Protein AF-B5W1W4-F1 (afdb_monomer_lite)

InterPro domains:
  IPR027417 P-loop containing nucleoside triphosphate hydrolase [G3DSA:3.40.50.300] (3-120)

Secondary structure (DSSP, 8-state):
----PPPPPHHHHHHHHHHHHGGGGT-PPP---S-HHHHHHHTTT-GGGGGG-SEEEE-S--HHHHHHHHSSSGGGGPPTT-EEEEETTSSS-PEEEPPPPPPPHHHHHHHHHHHHHH--

pLDDT: mean 91.38, std 9.74, range [36.0, 97.25]

Sequence (120 aa):
MGRRSEEPSEDAERLLKLISQGSELGIHTIFWLEDMKTFLKLTGDNRSWLTHFDLRVALNMPGDDSRLLLGEVHAEKLPRLRAYFRDDSATAGLEKFKPYAVPTKEEIGEYCHNFEQRLT

Structure (mmCIF, N/CA/C/O backbone):
data_AF-B5W1W4-F1
#
_entry.id   AF-B5W1W4-F1
#
loop_
_atom_site.group_PDB
_atom_site.id
_atom_site.type_symbol
_atom_site.label_atom_id
_atom_site.label_alt_id
_atom_site.label_comp_id
_atom_site.label_asym_id
_atom_site.label_entity_id
_atom_site.label_seq_id
_atom_site.pdbx_PDB_ins_code
_atom_site.Cartn_x
_atom_site.Cartn_y
_atom_site.Cartn_z
_atom_site.occupancy
_atom_site.B_iso_or_equiv
_atom_site.auth_seq_id
_atom_site.auth_comp_id
_atom_site.auth_asym_id
_atom_site.auth_atom_id
_atom_site.pdbx_PDB_model_num
ATOM 1 N N . MET A 1 1 ? 25.487 7.139 -17.709 1.00 36.00 1 MET A N 1
ATOM 2 C CA . MET A 1 1 ? 25.742 7.719 -16.374 1.00 36.00 1 MET A CA 1
ATOM 3 C C . MET A 1 1 ? 24.637 7.246 -15.449 1.00 36.00 1 MET A C 1
ATOM 5 O O . MET A 1 1 ? 23.484 7.533 -15.739 1.00 36.00 1 MET A O 1
ATOM 9 N N . GLY A 1 2 ? 24.957 6.453 -14.424 1.00 48.88 2 GLY A N 1
ATOM 10 C CA . GLY A 1 2 ? 23.964 6.043 -13.429 1.00 48.88 2 GLY A CA 1
ATOM 11 C C . GLY A 1 2 ? 23.533 7.262 -12.620 1.00 48.88 2 GLY A C 1
ATOM 12 O O . GLY A 1 2 ? 24.394 7.995 -12.135 1.00 48.88 2 GLY A O 1
ATOM 13 N N . ARG A 1 3 ? 22.223 7.514 -12.525 1.00 57.28 3 ARG A N 1
ATOM 14 C CA . ARG A 1 3 ? 21.687 8.469 -11.551 1.00 57.28 3 ARG A CA 1
ATOM 15 C C . ARG A 1 3 ? 22.189 8.027 -10.179 1.00 57.28 3 ARG A C 1
ATOM 17 O O . ARG A 1 3 ? 22.001 6.874 -9.804 1.00 57.28 3 ARG A O 1
ATOM 24 N N . ARG A 1 4 ? 22.887 8.919 -9.480 1.00 55.06 4 ARG A N 1
ATOM 25 C CA . ARG A 1 4 ? 23.237 8.725 -8.076 1.00 55.06 4 ARG A CA 1
ATOM 26 C C . ARG A 1 4 ? 21.906 8.664 -7.330 1.00 55.06 4 ARG A C 1
ATOM 28 O O . ARG A 1 4 ? 21.173 9.646 -7.387 1.00 55.06 4 ARG A O 1
ATOM 35 N N . SER A 1 5 ? 21.571 7.512 -6.753 1.00 63.31 5 SER A N 1
ATOM 36 C CA . SER A 1 5 ? 20.422 7.392 -5.854 1.00 63.31 5 SER A CA 1
ATOM 37 C C . SER A 1 5 ? 20.544 8.485 -4.798 1.00 63.31 5 SER A C 1
ATOM 39 O O . SER A 1 5 ? 21.600 8.612 -4.174 1.00 63.31 5 SER A O 1
ATOM 41 N N . GLU A 1 6 ? 19.524 9.334 -4.689 1.00 73.75 6 GLU A N 1
ATOM 42 C CA . GLU A 1 6 ? 19.459 10.332 -3.624 1.00 73.75 6 GLU A CA 1
ATOM 43 C C . GLU A 1 6 ? 19.328 9.587 -2.293 1.00 73.75 6 GLU A C 1
ATOM 45 O O . GLU A 1 6 ? 18.585 8.612 -2.197 1.00 73.75 6 GLU A O 1
ATOM 50 N N . GLU A 1 7 ? 20.092 9.993 -1.280 1.00 82.69 7 GLU A N 1
ATOM 51 C CA . GLU A 1 7 ? 19.963 9.399 0.050 1.00 82.69 7 GLU A CA 1
ATOM 52 C C . GLU A 1 7 ? 18.575 9.746 0.622 1.00 82.69 7 GLU A C 1
ATOM 54 O O . GLU A 1 7 ? 18.141 10.898 0.488 1.00 82.69 7 GLU A O 1
ATOM 59 N N . PRO A 1 8 ? 17.851 8.780 1.226 1.00 84.69 8 PRO A N 1
ATOM 60 C CA . PRO A 1 8 ? 16.588 9.063 1.897 1.00 84.69 8 PRO A CA 1
ATOM 61 C C . PRO A 1 8 ? 16.772 10.144 2.969 1.00 84.69 8 PRO A C 1
ATOM 63 O O . PRO A 1 8 ? 17.814 10.225 3.615 1.00 84.69 8 PRO A O 1
ATOM 66 N N . SER A 1 9 ? 15.755 10.980 3.182 1.00 90.69 9 SER A N 1
ATOM 67 C CA . SER A 1 9 ? 15.790 11.943 4.287 1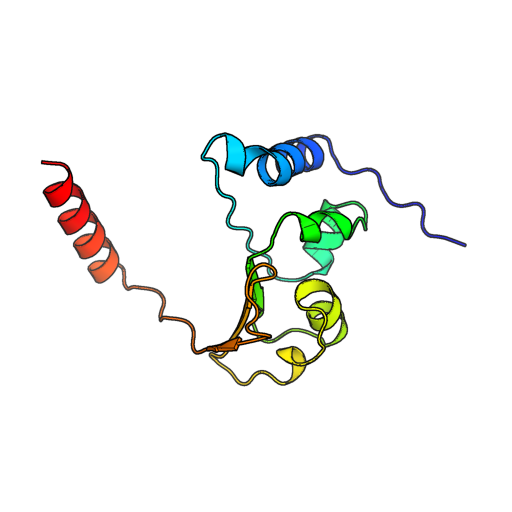.00 90.69 9 SER A CA 1
ATOM 68 C C . SER A 1 9 ? 15.755 11.232 5.645 1.00 90.69 9 SER A C 1
ATOM 70 O O . SER A 1 9 ? 15.282 10.102 5.751 1.00 90.69 9 SER A O 1
ATOM 72 N N . GLU A 1 10 ? 16.159 11.925 6.712 1.00 93.62 10 GLU A N 1
ATOM 73 C CA . GLU A 1 10 ? 16.063 11.396 8.082 1.00 93.62 10 GLU A CA 1
ATOM 74 C C . GLU A 1 10 ? 14.628 10.945 8.432 1.00 93.62 10 GLU A C 1
ATOM 76 O O . GLU A 1 10 ? 14.418 9.896 9.041 1.00 93.62 10 GLU A O 1
ATOM 81 N N . ASP A 1 11 ? 13.614 11.699 7.997 1.00 94.19 11 ASP A N 1
ATOM 82 C CA . ASP A 1 11 ? 12.209 11.325 8.187 1.00 94.19 11 ASP A CA 1
ATOM 83 C C . ASP A 1 11 ? 11.830 10.064 7.398 1.00 94.19 11 ASP A C 1
ATOM 85 O O . ASP A 1 11 ? 11.074 9.226 7.898 1.00 94.19 11 ASP A O 1
ATOM 89 N N . ALA A 1 12 ? 12.374 9.894 6.189 1.00 93.44 12 ALA A N 1
ATOM 90 C CA . ALA A 1 12 ? 12.180 8.683 5.404 1.00 93.44 12 ALA A CA 1
ATOM 91 C C . ALA A 1 12 ? 12.821 7.475 6.110 1.00 93.44 12 ALA A C 1
ATOM 93 O O . ALA A 1 12 ? 12.185 6.432 6.231 1.00 93.44 12 ALA A O 1
ATOM 94 N N . GLU A 1 13 ? 14.028 7.610 6.661 1.00 93.56 13 GLU A N 1
ATOM 95 C CA . GLU A 1 13 ? 14.677 6.541 7.434 1.00 93.56 13 GLU A CA 1
ATOM 96 C C . GLU A 1 13 ? 13.870 6.144 8.679 1.00 93.56 13 GLU A C 1
ATOM 98 O O . GLU A 1 13 ? 13.694 4.957 8.970 1.00 93.56 13 GLU A O 1
ATOM 103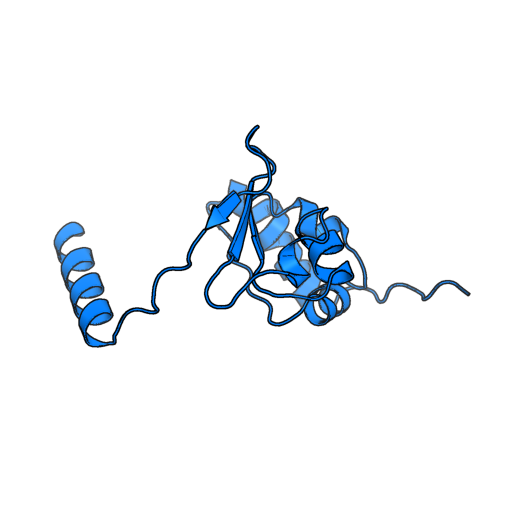 N N . ARG A 1 14 ? 13.317 7.127 9.400 1.00 94.81 14 ARG A N 1
ATOM 104 C CA . ARG A 1 14 ? 12.424 6.871 10.542 1.00 94.81 14 ARG A CA 1
ATOM 105 C C . ARG A 1 14 ? 11.158 6.134 10.110 1.00 94.81 14 ARG A C 1
ATOM 107 O O . ARG A 1 14 ? 10.738 5.201 10.794 1.00 94.81 14 ARG A O 1
ATOM 114 N N . LEU A 1 15 ? 10.579 6.506 8.968 1.00 94.81 15 LEU A N 1
ATOM 115 C CA . LEU A 1 15 ? 9.435 5.804 8.391 1.00 94.81 15 LEU A CA 1
ATOM 116 C C . LEU A 1 15 ? 9.796 4.366 7.988 1.00 94.81 15 LEU A C 1
ATOM 118 O O . LEU A 1 15 ? 9.042 3.446 8.302 1.00 94.81 15 LEU A O 1
ATOM 122 N N . LEU A 1 16 ? 10.960 4.140 7.369 1.00 94.81 16 LEU A N 1
ATOM 123 C CA . LEU A 1 16 ? 11.443 2.794 7.043 1.00 94.81 16 LEU A CA 1
ATOM 124 C C . LEU A 1 16 ? 11.575 1.929 8.292 1.00 94.81 16 LEU A C 1
ATOM 126 O O . LEU A 1 16 ? 11.235 0.748 8.259 1.00 94.81 16 LEU A O 1
ATOM 130 N N . LYS A 1 17 ? 12.039 2.495 9.406 1.00 95.38 17 LYS A N 1
ATOM 131 C CA . LYS A 1 17 ? 12.117 1.761 10.670 1.00 95.38 17 LYS A CA 1
ATOM 132 C C . LYS A 1 17 ? 10.736 1.289 11.135 1.00 95.38 17 LYS A C 1
ATOM 134 O O . LYS A 1 17 ? 10.596 0.132 11.519 1.00 95.38 17 LYS A O 1
ATOM 139 N N . LEU A 1 18 ? 9.714 2.144 11.048 1.00 95.69 18 LEU A N 1
ATOM 140 C CA . LEU A 1 18 ? 8.332 1.762 11.367 1.00 95.69 18 LEU A CA 1
ATOM 141 C C . LEU A 1 18 ? 7.808 0.677 10.420 1.00 95.69 18 LEU A C 1
ATOM 143 O O . LEU A 1 18 ? 7.179 -0.273 10.869 1.00 95.69 18 LEU A O 1
ATOM 147 N N . ILE A 1 19 ? 8.100 0.787 9.125 1.00 95.50 19 ILE A N 1
ATOM 148 C CA . ILE A 1 19 ? 7.674 -0.188 8.115 1.00 95.50 19 ILE A CA 1
ATOM 149 C C . ILE A 1 19 ? 8.350 -1.552 8.329 1.00 95.50 19 ILE A C 1
ATOM 151 O O . ILE A 1 19 ? 7.689 -2.582 8.270 1.00 95.50 19 ILE A O 1
ATOM 155 N N . SER A 1 20 ? 9.660 -1.562 8.580 1.00 95.00 20 SER A N 1
ATOM 156 C CA . SER A 1 20 ? 10.470 -2.787 8.627 1.00 95.00 20 SER A CA 1
ATOM 157 C C . SER A 1 20 ? 10.445 -3.505 9.977 1.00 95.00 20 SER A C 1
ATOM 159 O O . SER A 1 20 ? 10.565 -4.724 10.000 1.00 95.00 20 SER A O 1
ATOM 161 N N . GLN A 1 21 ? 10.305 -2.773 11.089 1.00 96.31 21 GLN A N 1
ATOM 162 C CA . GLN A 1 21 ? 10.372 -3.322 12.454 1.00 96.31 21 GLN A CA 1
ATOM 163 C C . GLN A 1 21 ? 9.060 -3.160 13.230 1.00 96.31 21 GLN A C 1
ATOM 165 O O . GLN A 1 21 ? 8.904 -3.726 14.309 1.00 96.31 21 GLN A O 1
ATOM 170 N N . GLY A 1 22 ? 8.111 -2.367 12.723 1.00 95.12 22 GLY A N 1
ATOM 171 C CA . GLY A 1 22 ? 6.895 -2.031 13.459 1.00 95.12 22 GLY A CA 1
ATOM 172 C C . GLY A 1 22 ? 6.023 -3.240 13.774 1.00 95.12 22 GLY A C 1
ATOM 173 O O . GLY A 1 22 ? 5.464 -3.307 14.867 1.00 95.12 22 GLY A O 1
ATOM 174 N N . SER A 1 23 ? 5.943 -4.218 12.867 1.00 94.00 23 SER A N 1
ATOM 175 C CA . SER A 1 23 ? 5.084 -5.397 13.030 1.00 94.00 23 SER A CA 1
ATOM 176 C C . SER A 1 23 ? 5.443 -6.223 14.268 1.00 94.00 23 SER A C 1
ATOM 178 O O . SER A 1 23 ? 4.543 -6.670 14.976 1.00 94.00 23 SER A O 1
ATOM 180 N N . GLU A 1 24 ? 6.734 -6.347 14.592 1.00 94.25 24 GLU A N 1
ATOM 181 C CA . GLU A 1 24 ? 7.228 -7.025 15.802 1.00 94.25 24 GLU A CA 1
ATOM 182 C C . GLU A 1 24 ? 6.789 -6.319 17.096 1.00 94.25 24 GLU A C 1
ATOM 184 O O . GLU A 1 24 ? 6.747 -6.927 18.164 1.00 94.25 24 GLU A O 1
ATOM 189 N N . LEU A 1 25 ? 6.430 -5.038 16.996 1.00 96.62 25 LEU A N 1
ATOM 190 C CA . LEU A 1 25 ? 5.982 -4.187 18.097 1.00 96.62 25 LEU A CA 1
ATOM 191 C C . LEU A 1 25 ? 4.465 -3.925 18.069 1.00 96.62 25 LEU A C 1
ATOM 193 O O . LEU A 1 25 ? 3.977 -3.091 18.830 1.00 96.62 25 LEU A O 1
ATOM 197 N N . GLY A 1 26 ? 3.713 -4.597 17.189 1.00 96.12 26 GLY A N 1
ATOM 198 C CA . GLY A 1 26 ? 2.272 -4.374 17.007 1.00 96.12 26 GLY A CA 1
ATOM 199 C C . GLY A 1 26 ? 1.916 -3.083 16.257 1.00 96.12 26 GLY A C 1
ATOM 200 O O . GLY A 1 26 ? 0.764 -2.650 16.277 1.00 96.12 26 GLY A O 1
ATOM 201 N N . ILE A 1 27 ? 2.888 -2.451 15.594 1.00 96.31 27 ILE A N 1
ATOM 202 C CA . ILE A 1 27 ? 2.695 -1.270 14.748 1.00 96.31 27 ILE A CA 1
ATOM 203 C C . ILE A 1 27 ? 2.543 -1.736 13.298 1.00 96.31 27 ILE A C 1
ATOM 205 O O . ILE A 1 27 ? 3.505 -2.145 12.652 1.00 96.31 27 ILE A O 1
ATOM 209 N N . HIS A 1 28 ? 1.328 -1.644 12.762 1.00 95.06 28 HIS A N 1
ATOM 210 C CA . HIS A 1 28 ? 1.031 -2.017 11.379 1.00 95.06 28 HIS A CA 1
ATOM 211 C C . HIS A 1 28 ? 0.877 -0.770 10.509 1.00 95.06 28 HIS A C 1
ATOM 213 O O . HIS A 1 28 ? 0.141 0.153 10.859 1.00 95.06 28 HIS A O 1
ATOM 219 N N . THR A 1 29 ? 1.556 -0.745 9.363 1.00 95.19 29 THR A N 1
ATOM 220 C CA . THR A 1 29 ? 1.546 0.412 8.461 1.00 95.19 29 THR A CA 1
ATOM 221 C C . THR A 1 29 ? 0.614 0.166 7.282 1.00 95.19 29 THR A C 1
ATOM 223 O O . THR A 1 29 ? 0.834 -0.749 6.492 1.00 95.19 29 THR A O 1
ATOM 226 N N . ILE A 1 30 ? -0.392 1.027 7.124 1.00 95.62 30 ILE A N 1
ATOM 227 C CA . ILE A 1 30 ? -1.148 1.151 5.875 1.00 95.62 30 ILE A CA 1
ATOM 228 C C . ILE A 1 30 ? -0.546 2.319 5.106 1.00 95.62 30 ILE A C 1
ATOM 230 O O . ILE A 1 30 ? -0.593 3.458 5.572 1.00 95.62 30 ILE A O 1
ATOM 234 N N . PHE A 1 31 ? 0.028 2.035 3.939 1.00 94.62 31 PHE A N 1
ATOM 235 C CA . PHE A 1 31 ? 0.701 3.043 3.132 1.00 94.62 31 PHE A CA 1
ATOM 236 C C . PHE A 1 31 ? -0.078 3.318 1.846 1.00 94.62 31 PHE A C 1
ATOM 238 O O . PHE A 1 31 ? -0.204 2.449 0.986 1.00 94.62 31 PHE A O 1
ATOM 245 N N . TRP A 1 32 ? -0.635 4.527 1.744 1.00 94.00 32 TRP A N 1
ATOM 246 C CA . TRP A 1 32 ? -1.429 4.976 0.601 1.00 94.00 32 TRP A CA 1
ATOM 247 C C . TRP A 1 32 ? -0.662 6.018 -0.204 1.00 94.00 32 TRP A C 1
ATOM 249 O O . TRP A 1 32 ? -0.125 6.974 0.355 1.00 94.00 32 TRP A O 1
ATOM 259 N N . LEU A 1 33 ? -0.639 5.844 -1.521 1.00 92.12 33 LEU A N 1
ATOM 260 C CA . LEU A 1 33 ? 0.084 6.697 -2.453 1.00 92.12 33 LEU A CA 1
ATOM 261 C C . LEU A 1 33 ? -0.775 6.937 -3.692 1.00 92.12 33 LEU A C 1
ATOM 263 O O . LEU A 1 33 ? -1.426 6.017 -4.181 1.00 92.12 33 LEU A O 1
ATOM 267 N N . GLU A 1 34 ? -0.726 8.157 -4.220 1.00 91.31 34 GLU A N 1
ATOM 268 C CA . GLU A 1 34 ? -1.404 8.504 -5.475 1.00 91.31 34 GLU A CA 1
ATOM 269 C C . GLU A 1 34 ? -0.671 7.930 -6.699 1.00 91.31 34 GLU A C 1
ATOM 271 O O . GLU A 1 34 ? -1.299 7.539 -7.680 1.00 91.31 34 GLU A O 1
ATOM 276 N N . ASP A 1 35 ? 0.663 7.850 -6.642 1.00 92.38 35 ASP A N 1
ATOM 277 C CA . ASP A 1 35 ? 1.492 7.271 -7.698 1.00 92.38 35 ASP A CA 1
ATOM 278 C C . ASP A 1 35 ? 2.801 6.658 -7.164 1.00 92.38 35 ASP A C 1
ATOM 280 O O . ASP A 1 35 ? 3.269 6.956 -6.060 1.00 92.38 35 ASP A O 1
ATOM 284 N N . MET A 1 36 ? 3.431 5.805 -7.980 1.00 95.00 36 MET A N 1
ATOM 285 C CA . MET A 1 36 ? 4.708 5.169 -7.631 1.00 95.00 36 MET A CA 1
ATOM 286 C C . MET A 1 36 ? 5.913 6.108 -7.758 1.00 95.00 36 MET A C 1
ATOM 288 O O . MET A 1 36 ? 6.990 5.794 -7.253 1.00 95.00 36 MET A O 1
ATOM 292 N N . LYS A 1 37 ? 5.769 7.280 -8.387 1.00 93.94 37 LYS A N 1
ATOM 293 C CA . LYS A 1 37 ? 6.862 8.264 -8.458 1.00 93.94 37 LYS A CA 1
ATOM 294 C C . LYS A 1 37 ? 7.106 8.889 -7.092 1.00 93.94 37 LYS A C 1
ATOM 296 O O . LYS A 1 37 ? 8.255 9.091 -6.708 1.00 93.94 37 LYS A O 1
ATOM 301 N N . THR A 1 38 ? 6.034 9.146 -6.350 1.00 93.06 38 THR A N 1
ATOM 302 C CA . THR A 1 38 ? 6.073 9.625 -4.968 1.00 93.06 38 THR A CA 1
ATOM 303 C C . THR A 1 38 ? 6.787 8.619 -4.076 1.00 93.06 38 THR A C 1
ATOM 305 O O . THR A 1 38 ? 7.663 9.010 -3.307 1.00 93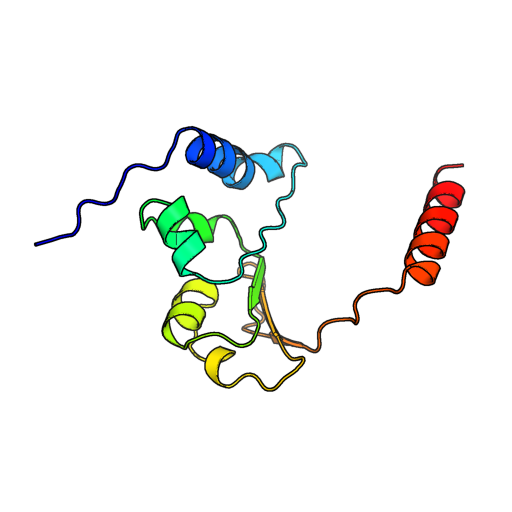.06 38 THR A O 1
ATOM 308 N N . PHE A 1 39 ? 6.493 7.325 -4.248 1.00 93.50 39 PHE A N 1
ATOM 309 C CA . PHE A 1 39 ? 7.218 6.252 -3.571 1.00 93.50 39 PHE A CA 1
ATOM 310 C C . PHE A 1 39 ? 8.716 6.298 -3.870 1.00 93.50 39 PHE A C 1
ATOM 312 O O . PHE A 1 39 ? 9.517 6.415 -2.954 1.00 93.50 39 PHE A O 1
ATOM 319 N N . LEU A 1 40 ? 9.102 6.258 -5.149 1.00 93.25 40 LEU A N 1
ATOM 320 C CA . LEU A 1 40 ? 10.514 6.221 -5.535 1.00 93.25 40 LEU A CA 1
ATOM 321 C C . LEU A 1 40 ? 11.276 7.459 -5.055 1.00 93.25 40 LEU A C 1
ATOM 323 O O . LEU A 1 40 ? 12.404 7.339 -4.593 1.00 93.25 40 LEU A O 1
ATOM 327 N N . LYS A 1 41 ? 10.656 8.642 -5.099 1.00 91.69 41 LYS A N 1
ATOM 328 C CA . LYS A 1 41 ? 11.265 9.863 -4.564 1.00 91.69 41 LYS A CA 1
ATOM 329 C C . LYS A 1 41 ? 11.485 9.772 -3.053 1.00 91.69 41 LYS A C 1
ATOM 331 O O . LYS A 1 41 ? 12.546 10.155 -2.575 1.00 91.69 41 LYS A O 1
ATOM 336 N N . LEU A 1 42 ? 10.498 9.271 -2.310 1.00 91.31 42 LEU A N 1
ATOM 337 C CA . LEU A 1 42 ? 10.602 9.083 -0.863 1.00 91.31 42 LEU A CA 1
ATOM 338 C C . LEU A 1 42 ? 11.718 8.096 -0.496 1.00 91.31 42 LEU A C 1
ATOM 340 O O . LEU A 1 42 ? 12.407 8.298 0.499 1.00 91.31 42 LEU A O 1
ATOM 344 N N . THR A 1 43 ? 11.902 7.046 -1.298 1.00 91.12 43 THR A N 1
ATOM 345 C CA . THR A 1 43 ? 12.867 5.977 -1.014 1.00 91.12 43 THR A CA 1
ATOM 346 C C . THR A 1 43 ? 14.226 6.160 -1.689 1.00 91.12 43 THR A C 1
ATOM 348 O O . THR A 1 43 ? 15.055 5.253 -1.620 1.00 91.12 43 THR A O 1
ATOM 351 N N . GLY A 1 44 ? 14.488 7.290 -2.355 1.00 90.81 44 GLY A N 1
ATOM 352 C CA . GLY A 1 44 ? 15.763 7.506 -3.051 1.00 90.81 44 GLY A CA 1
ATOM 353 C C . GLY A 1 44 ? 15.991 6.526 -4.210 1.00 90.81 44 GLY A C 1
ATOM 354 O O . GLY A 1 44 ? 17.089 6.005 -4.401 1.00 90.81 44 GLY A O 1
ATOM 355 N N . ASP A 1 45 ? 14.923 6.198 -4.940 1.00 91.31 45 ASP A N 1
ATOM 356 C CA . ASP A 1 45 ? 14.832 5.129 -5.941 1.00 91.31 45 ASP A CA 1
ATOM 357 C C . ASP A 1 45 ? 15.054 3.705 -5.386 1.00 91.31 45 ASP A C 1
ATOM 359 O O . ASP A 1 45 ? 15.115 2.735 -6.153 1.00 91.31 45 ASP A O 1
ATOM 363 N N . ASN A 1 46 ? 15.125 3.530 -4.060 1.00 92.19 46 ASN A N 1
ATOM 364 C CA . ASN A 1 46 ? 15.268 2.212 -3.459 1.00 92.19 46 ASN A CA 1
ATOM 365 C C . ASN A 1 46 ? 13.932 1.454 -3.447 1.00 92.19 46 ASN A C 1
ATOM 367 O O . ASN A 1 46 ? 13.060 1.645 -2.597 1.00 92.19 46 ASN A O 1
ATOM 371 N N . ARG A 1 47 ? 13.791 0.531 -4.396 1.00 92.81 47 ARG A N 1
ATOM 372 C CA . ARG A 1 47 ? 12.609 -0.330 -4.541 1.00 92.81 47 ARG A CA 1
ATOM 373 C C . ARG A 1 47 ? 12.519 -1.426 -3.483 1.00 92.81 47 ARG A C 1
ATOM 375 O O . ARG A 1 47 ? 11.443 -1.994 -3.320 1.00 92.81 47 ARG A O 1
ATOM 382 N N . SER A 1 48 ? 13.608 -1.722 -2.763 1.00 93.06 48 SER A N 1
ATOM 383 C CA . SER A 1 48 ? 13.619 -2.785 -1.749 1.00 93.06 48 SER A CA 1
ATOM 384 C C . SER A 1 48 ? 12.650 -2.504 -0.607 1.00 93.06 48 SER A C 1
ATOM 386 O O . SER A 1 48 ? 12.228 -3.424 0.067 1.00 93.06 48 SER A O 1
ATOM 388 N N . TRP A 1 49 ? 12.231 -1.255 -0.408 1.00 94.31 49 TRP A N 1
ATOM 389 C CA . TRP A 1 49 ? 11.240 -0.915 0.610 1.00 94.31 49 TRP A CA 1
ATOM 390 C C . TRP A 1 49 ? 9.900 -1.631 0.398 1.00 94.31 49 TRP A C 1
ATOM 392 O O . TRP A 1 49 ? 9.207 -1.922 1.368 1.00 94.31 49 TRP A O 1
ATOM 402 N N . LEU A 1 50 ? 9.553 -1.977 -0.850 1.00 93.88 50 LEU A N 1
ATOM 403 C CA . LEU A 1 50 ? 8.341 -2.747 -1.149 1.00 93.88 50 LEU A CA 1
ATOM 404 C C . LEU A 1 50 ? 8.377 -4.161 -0.564 1.00 93.88 50 LEU A C 1
ATOM 406 O O . LEU A 1 50 ? 7.317 -4.736 -0.335 1.00 93.88 50 LEU A O 1
ATOM 410 N N . THR A 1 51 ? 9.559 -4.721 -0.283 1.00 93.44 51 THR A N 1
ATOM 411 C CA . THR A 1 51 ? 9.676 -6.072 0.287 1.00 93.44 51 THR A CA 1
ATOM 412 C C . THR A 1 51 ? 9.237 -6.140 1.745 1.00 93.44 51 THR A C 1
ATOM 414 O O . THR A 1 51 ? 9.124 -7.231 2.279 1.00 93.44 51 THR A O 1
ATOM 417 N N . HIS A 1 52 ? 9.011 -4.999 2.402 1.00 95.00 52 HIS A N 1
ATOM 418 C CA . HIS A 1 52 ? 8.409 -4.952 3.737 1.00 95.00 52 HIS A CA 1
ATOM 419 C C . HIS A 1 52 ? 6.873 -4.941 3.698 1.00 95.00 52 HIS A C 1
ATOM 421 O O . HIS A 1 52 ? 6.230 -4.962 4.744 1.00 95.00 52 HIS A O 1
ATOM 427 N N . PHE A 1 53 ? 6.279 -4.889 2.503 1.00 94.56 53 PHE A N 1
ATOM 428 C CA . PHE A 1 53 ? 4.837 -4.927 2.301 1.00 94.56 53 PHE A CA 1
ATOM 429 C C . PHE A 1 53 ? 4.462 -6.205 1.555 1.00 94.56 53 PHE A C 1
ATOM 431 O O . PHE A 1 53 ? 4.500 -6.235 0.323 1.00 94.56 53 PHE A O 1
ATOM 438 N N . ASP A 1 54 ? 4.076 -7.244 2.291 1.00 93.75 54 ASP A N 1
ATOM 439 C CA . ASP A 1 54 ? 3.587 -8.495 1.693 1.00 93.75 54 ASP A CA 1
ATOM 440 C C . ASP A 1 54 ? 2.200 -8.311 1.070 1.00 93.75 54 ASP A C 1
ATOM 442 O O . ASP A 1 54 ? 1.885 -8.884 0.028 1.00 93.75 54 ASP A O 1
ATOM 446 N N . LEU A 1 55 ? 1.385 -7.458 1.695 1.00 95.75 55 LEU A N 1
ATOM 447 C CA . LEU A 1 55 ? 0.044 -7.116 1.244 1.00 95.75 55 LEU A CA 1
ATOM 448 C C . LEU A 1 55 ? 0.089 -5.859 0.382 1.00 95.75 55 LEU A C 1
ATOM 450 O O . LEU A 1 55 ? 0.493 -4.788 0.842 1.00 95.75 55 LEU A O 1
ATOM 454 N N . ARG A 1 56 ? -0.358 -5.969 -0.870 1.00 95.88 56 ARG A N 1
ATOM 455 C CA . ARG A 1 56 ? -0.355 -4.853 -1.823 1.00 95.88 56 ARG A CA 1
ATOM 456 C C . ARG A 1 56 ? -1.675 -4.764 -2.561 1.00 95.88 56 ARG A C 1
ATOM 458 O O . ARG A 1 56 ? -2.225 -5.762 -3.019 1.00 95.88 56 ARG A O 1
ATOM 465 N N . VAL A 1 57 ? -2.165 -3.539 -2.708 1.00 96.44 57 VAL A N 1
ATOM 466 C CA . VAL A 1 57 ? -3.386 -3.230 -3.453 1.00 96.44 57 VAL A CA 1
ATOM 467 C C . VAL A 1 57 ? -3.044 -2.251 -4.565 1.00 96.44 57 VAL A C 1
ATOM 469 O O . VAL A 1 57 ? -2.398 -1.239 -4.316 1.00 96.44 57 VAL A O 1
ATOM 472 N N . ALA A 1 58 ? -3.509 -2.533 -5.780 1.00 96.06 58 ALA A N 1
ATOM 473 C CA . ALA A 1 58 ? -3.391 -1.621 -6.911 1.00 96.06 58 ALA A CA 1
ATOM 474 C C . ALA A 1 58 ? -4.763 -1.283 -7.489 1.00 96.06 58 ALA A C 1
ATOM 476 O O . ALA A 1 58 ? -5.571 -2.168 -7.792 1.00 96.06 58 ALA A O 1
ATOM 477 N N . LEU A 1 59 ? -4.997 0.010 -7.694 1.00 95.00 59 LEU A N 1
ATOM 478 C CA . LEU A 1 59 ? -6.062 0.513 -8.556 1.00 95.00 59 LEU A CA 1
ATOM 479 C C . LEU A 1 59 ? -5.560 0.587 -10.007 1.00 95.00 59 LEU A C 1
ATOM 481 O O . LEU A 1 59 ? -4.485 0.084 -10.329 1.00 95.00 59 LEU A O 1
ATOM 485 N N . ASN A 1 60 ? -6.344 1.185 -10.907 1.00 95.69 60 ASN A N 1
ATOM 486 C CA . ASN A 1 60 ? -5.873 1.439 -12.267 1.00 95.69 60 ASN A CA 1
ATOM 487 C C . ASN A 1 60 ? -4.624 2.339 -12.232 1.00 95.69 60 ASN A C 1
ATOM 489 O O . ASN A 1 60 ? -4.672 3.428 -11.665 1.00 95.69 60 ASN A O 1
ATOM 493 N N . MET A 1 61 ? -3.523 1.866 -12.815 1.00 95.81 61 MET A N 1
ATOM 494 C CA . MET A 1 61 ? -2.232 2.560 -12.824 1.00 95.81 61 MET A CA 1
ATOM 495 C C . MET A 1 61 ? -1.410 2.156 -14.058 1.00 95.81 61 MET 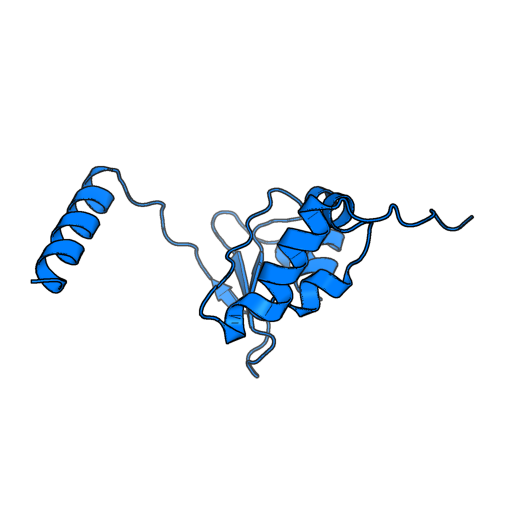A C 1
ATOM 497 O O . MET A 1 61 ? -1.683 1.099 -14.630 1.00 95.81 61 MET A O 1
ATOM 501 N N . PRO A 1 62 ? -0.397 2.940 -14.473 1.00 96.56 62 PRO A N 1
ATOM 502 C CA . PRO A 1 62 ? 0.459 2.598 -15.611 1.00 96.56 62 PRO A CA 1
ATOM 503 C C . PRO A 1 62 ? 1.097 1.205 -15.501 1.00 96.56 62 PRO A C 1
ATOM 505 O O . PRO A 1 62 ? 1.381 0.727 -14.403 1.00 96.56 62 PRO A O 1
ATOM 508 N N . GLY A 1 63 ? 1.372 0.563 -16.641 1.00 97.25 63 GLY A N 1
ATOM 509 C CA . GLY A 1 63 ? 1.919 -0.800 -16.677 1.00 97.25 63 GLY A CA 1
ATOM 510 C C . GLY A 1 63 ? 3.247 -0.961 -15.925 1.00 97.25 63 GLY A C 1
ATOM 511 O O . GLY A 1 63 ? 3.428 -1.951 -15.216 1.00 97.25 63 GLY A O 1
ATOM 512 N N . ASP A 1 64 ? 4.146 0.021 -16.017 1.00 96.25 64 ASP A N 1
ATOM 513 C CA . ASP A 1 64 ? 5.431 0.003 -15.302 1.00 96.25 64 ASP A CA 1
ATOM 514 C C . ASP A 1 64 ? 5.252 0.111 -13.783 1.00 96.25 64 ASP A C 1
ATOM 516 O O . ASP A 1 64 ? 5.888 -0.628 -13.028 1.00 96.25 64 ASP A O 1
ATOM 520 N N . ASP A 1 65 ? 4.335 0.968 -13.335 1.00 96.25 65 ASP A N 1
ATOM 521 C CA . ASP A 1 65 ? 4.010 1.130 -11.919 1.00 96.25 65 ASP A CA 1
ATOM 522 C C . ASP A 1 65 ? 3.329 -0.137 -11.375 1.00 96.25 65 ASP A C 1
ATOM 524 O O . ASP A 1 65 ? 3.662 -0.612 -10.288 1.00 96.25 65 ASP A O 1
ATOM 528 N N . SER A 1 66 ? 2.437 -0.742 -12.167 1.00 96.56 66 SER A N 1
ATOM 529 C CA . SER A 1 66 ? 1.812 -2.034 -11.871 1.00 96.56 66 SER A CA 1
ATOM 530 C C . SER A 1 66 ? 2.866 -3.126 -11.711 1.00 96.56 66 SER A C 1
ATOM 532 O O . SER A 1 66 ? 2.832 -3.880 -10.741 1.00 96.56 66 SER A O 1
ATOM 534 N N . ARG A 1 67 ? 3.837 -3.201 -12.630 1.00 95.75 67 ARG A N 1
ATOM 535 C CA . ARG A 1 67 ? 4.923 -4.184 -12.560 1.00 95.75 67 ARG A CA 1
ATOM 536 C C . ARG A 1 67 ? 5.782 -3.969 -11.321 1.00 95.75 67 ARG A C 1
ATOM 538 O O . ARG A 1 67 ? 6.179 -4.946 -10.695 1.00 95.75 67 ARG A O 1
ATOM 545 N N . LEU A 1 68 ? 6.064 -2.718 -10.965 1.00 95.31 68 LEU A N 1
ATOM 546 C CA . LEU A 1 68 ? 6.833 -2.394 -9.770 1.00 95.31 68 LEU A CA 1
ATOM 547 C C . LEU A 1 68 ? 6.101 -2.820 -8.489 1.00 95.31 68 LEU A C 1
ATOM 549 O O . LEU A 1 68 ? 6.706 -3.448 -7.626 1.00 95.31 68 LEU A O 1
ATOM 553 N N . LEU A 1 69 ? 4.814 -2.491 -8.372 1.00 95.62 69 LEU A N 1
ATOM 554 C CA . LEU A 1 69 ? 4.032 -2.749 -7.164 1.00 95.62 69 LEU A CA 1
ATOM 555 C C . LEU A 1 69 ? 3.615 -4.224 -7.042 1.00 95.62 69 LEU A C 1
ATOM 557 O O . LEU A 1 69 ? 3.750 -4.823 -5.977 1.00 95.62 69 LEU A O 1
ATOM 561 N N . LEU A 1 70 ? 3.129 -4.822 -8.131 1.00 94.31 70 LEU A N 1
ATOM 562 C CA . LEU A 1 70 ? 2.482 -6.139 -8.148 1.00 94.31 70 LEU A CA 1
ATOM 563 C C . LEU A 1 70 ? 3.292 -7.239 -8.842 1.00 94.31 70 LEU A C 1
ATOM 565 O O . LEU A 1 70 ? 2.855 -8.387 -8.839 1.00 94.31 70 LEU A O 1
ATOM 569 N N . GLY A 1 71 ? 4.410 -6.917 -9.495 1.00 92.69 71 GLY A N 1
ATOM 570 C CA . GLY A 1 71 ? 5.159 -7.855 -10.344 1.00 92.69 71 GLY A CA 1
ATOM 571 C C . GLY A 1 71 ? 4.559 -8.078 -11.740 1.00 92.69 71 GLY A C 1
ATOM 572 O O . GLY A 1 71 ? 5.228 -8.636 -12.606 1.00 92.69 71 GLY A O 1
ATOM 573 N N . GLU A 1 72 ? 3.343 -7.587 -11.994 1.00 92.81 72 GLU A N 1
ATOM 574 C CA . GLU A 1 72 ? 2.576 -7.795 -13.229 1.00 92.81 72 GLU A CA 1
ATOM 575 C C . GLU A 1 72 ? 2.071 -6.475 -13.812 1.00 92.81 72 GLU A C 1
ATOM 577 O O . GLU A 1 72 ? 1.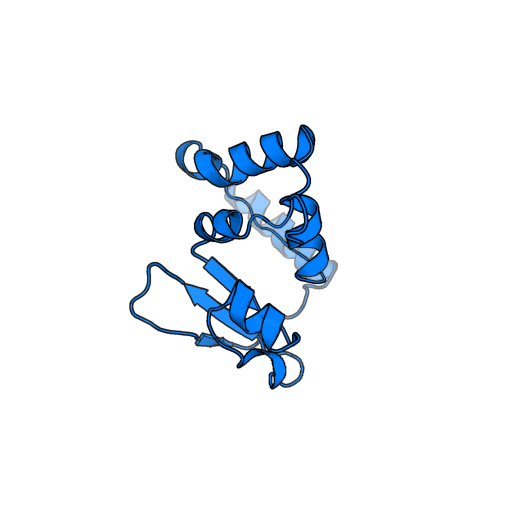844 -5.520 -13.082 1.00 92.81 72 GLU A O 1
ATOM 582 N N . VAL A 1 73 ? 1.803 -6.417 -15.119 1.00 95.50 73 VAL A N 1
ATOM 583 C CA . VAL A 1 73 ? 1.324 -5.191 -15.808 1.00 95.50 73 VAL A CA 1
ATOM 584 C C . VAL A 1 73 ? -0.207 -5.062 -15.855 1.00 95.50 73 VAL A C 1
ATOM 586 O O . VAL A 1 73 ? -0.754 -4.209 -16.551 1.00 95.50 73 VAL A O 1
ATOM 589 N N . HIS A 1 74 ? -0.938 -5.945 -15.172 1.00 92.94 74 HIS A N 1
ATOM 590 C CA . HIS A 1 74 ? -2.384 -6.090 -15.360 1.00 92.94 74 HIS A CA 1
ATOM 591 C C . HIS A 1 74 ? -3.217 -4.898 -14.870 1.00 92.94 74 HIS A C 1
ATOM 593 O O . HIS A 1 74 ? -4.348 -4.736 -15.342 1.00 92.94 74 HIS A O 1
ATOM 599 N N . ALA A 1 75 ? -2.695 -4.067 -13.962 1.00 95.00 75 ALA A N 1
ATOM 600 C CA . ALA A 1 75 ? -3.456 -2.960 -13.392 1.00 95.00 75 ALA A CA 1
ATOM 601 C C . ALA A 1 75 ? -3.752 -1.837 -14.404 1.00 95.00 75 ALA A C 1
ATOM 603 O O . ALA A 1 75 ? -4.776 -1.170 -14.277 1.00 95.00 75 ALA A O 1
ATOM 604 N N . GLU A 1 76 ? -2.962 -1.704 -15.474 1.00 96.06 76 GLU A N 1
ATOM 605 C CA . GLU A 1 76 ? -3.202 -0.730 -16.555 1.00 96.06 76 GLU A CA 1
ATOM 606 C C . GLU A 1 76 ? -4.559 -0.931 -17.238 1.00 96.06 76 GLU A C 1
ATOM 608 O O . GLU A 1 76 ? -5.224 0.019 -17.649 1.00 96.06 76 GLU A O 1
ATOM 613 N N . LYS A 1 77 ? -5.016 -2.185 -17.302 1.00 95.00 77 LYS A N 1
ATOM 614 C CA . LYS A 1 77 ? -6.278 -2.570 -17.944 1.00 95.00 77 LYS A CA 1
ATOM 615 C C . LYS A 1 77 ? -7.430 -2.706 -16.946 1.00 95.00 77 LYS A C 1
ATOM 617 O O . LYS A 1 77 ? -8.484 -3.240 -17.302 1.00 95.00 77 LYS A O 1
ATOM 622 N N . LEU A 1 78 ? -7.255 -2.277 -15.690 1.00 95.56 78 LEU A N 1
ATOM 623 C CA . LEU A 1 78 ? -8.329 -2.344 -14.700 1.00 95.56 78 LEU A CA 1
ATOM 624 C C . LEU A 1 78 ? -9.484 -1.412 -15.093 1.00 95.56 78 LEU A C 1
ATOM 626 O O . LEU A 1 78 ? -9.263 -0.216 -15.275 1.00 95.56 78 LEU A O 1
ATOM 630 N N . PRO A 1 79 ? -10.727 -1.918 -15.176 1.00 93.06 79 PRO A N 1
ATOM 631 C CA . PRO A 1 79 ? -11.891 -1.063 -15.343 1.00 93.06 79 PRO A CA 1
ATOM 632 C C . PRO A 1 79 ? -12.170 -0.275 -14.055 1.00 93.06 79 PRO A C 1
ATOM 634 O O . PRO A 1 79 ? -11.686 -0.623 -12.975 1.00 93.06 79 PRO A O 1
ATOM 637 N N . ARG A 1 80 ? -13.006 0.766 -14.152 1.00 90.06 80 ARG A N 1
ATOM 638 C CA . ARG A 1 80 ? -13.393 1.597 -12.997 1.00 90.06 80 ARG A CA 1
ATOM 639 C C . ARG A 1 80 ? -13.939 0.737 -11.848 1.00 90.06 80 ARG A C 1
ATOM 641 O O . ARG A 1 80 ? -14.654 -0.240 -12.079 1.00 90.06 80 ARG A O 1
ATOM 648 N N . LEU A 1 81 ? -13.653 1.149 -10.610 1.00 91.00 81 LEU A N 1
ATOM 649 C CA . LEU A 1 81 ? -14.111 0.480 -9.382 1.00 91.00 81 LEU A CA 1
ATOM 650 C C . LEU A 1 81 ? -13.686 -0.998 -9.301 1.00 91.00 81 LEU A C 1
ATOM 652 O O . LEU A 1 81 ? -14.450 -1.859 -8.853 1.00 91.00 81 LEU A O 1
ATOM 656 N N . ARG A 1 82 ? -12.485 -1.313 -9.786 1.00 95.88 82 ARG A N 1
ATOM 657 C CA . ARG A 1 82 ? -11.824 -2.601 -9.581 1.00 95.88 82 ARG A CA 1
ATOM 658 C C . ARG A 1 82 ? -10.400 -2.371 -9.116 1.00 95.88 82 ARG A C 1
ATOM 660 O O . ARG A 1 82 ? -9.787 -1.365 -9.459 1.00 95.88 82 ARG A O 1
ATOM 667 N N . ALA A 1 83 ? -9.916 -3.334 -8.356 1.00 96.94 83 ALA A N 1
ATOM 668 C CA . ALA A 1 83 ? -8.581 -3.347 -7.805 1.00 96.94 83 ALA A CA 1
ATOM 669 C C . ALA A 1 83 ? -7.996 -4.751 -7.927 1.00 96.94 83 ALA A C 1
ATOM 671 O O . ALA A 1 83 ? -8.740 -5.733 -8.047 1.00 96.94 83 ALA A O 1
ATOM 672 N N . TYR A 1 84 ? -6.673 -4.822 -7.892 1.00 97.25 84 TYR A N 1
ATOM 673 C CA . TYR A 1 84 ? -5.954 -6.058 -7.641 1.00 97.25 84 TYR A CA 1
ATOM 674 C C . TYR A 1 84 ? -5.420 -6.068 -6.215 1.00 97.25 84 TYR A C 1
ATOM 676 O O . TYR A 1 84 ? -4.986 -5.036 -5.709 1.00 97.25 84 TYR A O 1
ATOM 684 N N . PHE A 1 85 ? -5.454 -7.237 -5.596 1.00 96.69 85 PHE A N 1
ATOM 685 C CA . PHE A 1 85 ? -4.849 -7.543 -4.315 1.00 96.69 85 PHE A CA 1
ATOM 686 C C . PHE A 1 85 ? -3.786 -8.618 -4.525 1.00 96.69 85 PHE A C 1
ATOM 688 O O . PHE A 1 85 ? -3.991 -9.568 -5.281 1.00 96.69 85 PHE A O 1
ATOM 695 N N . ARG A 1 86 ? -2.639 -8.434 -3.883 1.00 95.31 86 ARG A N 1
ATOM 696 C CA . ARG A 1 86 ? -1.537 -9.384 -3.845 1.00 95.31 86 ARG A CA 1
ATOM 697 C C . ARG A 1 86 ? -1.161 -9.607 -2.391 1.00 95.31 86 ARG A C 1
ATOM 699 O O . ARG A 1 86 ? -1.013 -8.640 -1.648 1.00 95.31 86 ARG A O 1
ATOM 706 N N . ASP A 1 87 ? -0.982 -10.869 -2.045 1.00 95.50 87 ASP A N 1
ATOM 707 C CA . ASP A 1 87 ? -0.428 -11.314 -0.779 1.00 95.50 87 ASP A CA 1
ATOM 708 C C . ASP A 1 87 ? 0.788 -12.187 -1.098 1.00 95.50 87 ASP A C 1
ATOM 710 O O . ASP A 1 87 ? 0.641 -13.285 -1.632 1.00 95.50 87 ASP A O 1
ATOM 714 N N . ASP A 1 88 ? 1.991 -11.678 -0.824 1.00 91.62 88 ASP A N 1
ATOM 715 C CA . ASP A 1 88 ? 3.244 -12.401 -1.078 1.00 91.62 88 ASP A CA 1
ATOM 716 C C . ASP A 1 88 ? 3.395 -13.662 -0.200 1.00 91.62 88 ASP A C 1
ATOM 718 O O . ASP A 1 88 ? 4.191 -14.543 -0.534 1.00 91.62 88 ASP A O 1
ATOM 722 N N . SER A 1 89 ? 2.624 -13.788 0.889 1.00 88.19 89 SER A N 1
ATOM 723 C CA . SER A 1 89 ? 2.615 -14.975 1.755 1.00 88.19 89 SER A CA 1
ATOM 724 C C . SER A 1 89 ? 1.654 -16.069 1.273 1.00 88.19 89 SER A C 1
ATOM 726 O O . SER A 1 89 ? 1.821 -17.246 1.612 1.00 88.19 89 SER A O 1
ATOM 728 N N . ALA A 1 90 ? 0.656 -15.704 0.464 1.00 87.88 90 ALA A N 1
ATOM 729 C CA . ALA A 1 90 ? -0.345 -16.629 -0.039 1.00 87.88 90 ALA A CA 1
ATOM 730 C C . ALA A 1 90 ? 0.161 -17.399 -1.268 1.00 87.88 90 ALA A C 1
ATOM 732 O O . ALA A 1 90 ? 0.896 -16.898 -2.114 1.00 87.88 90 ALA A O 1
ATOM 733 N N . THR A 1 91 ? -0.294 -18.646 -1.420 1.00 82.75 91 THR A N 1
ATOM 734 C CA . THR A 1 91 ? -0.106 -19.391 -2.681 1.00 82.75 91 THR A CA 1
ATOM 735 C C . THR A 1 91 ? -1.016 -18.856 -3.791 1.00 82.75 91 THR A C 1
ATOM 737 O O . THR A 1 91 ? -0.765 -19.089 -4.974 1.00 82.75 91 THR A O 1
ATOM 740 N N . ALA A 1 92 ? -2.095 -18.162 -3.413 1.00 76.81 92 ALA A N 1
ATOM 741 C CA . ALA A 1 92 ? -2.966 -17.479 -4.352 1.00 76.81 92 ALA A CA 1
ATOM 742 C C . ALA A 1 92 ? -2.190 -16.340 -5.030 1.00 76.81 92 ALA A C 1
ATOM 744 O O . ALA A 1 92 ? -1.485 -15.575 -4.382 1.00 76.81 92 ALA A O 1
ATOM 745 N N . GLY A 1 93 ? -2.287 -16.270 -6.358 1.00 85.62 93 GLY A N 1
ATOM 746 C CA . GLY A 1 93 ? -1.667 -15.202 -7.134 1.00 85.62 93 GLY A CA 1
ATOM 747 C C . GLY A 1 93 ? -2.417 -13.875 -6.998 1.00 85.62 93 GLY A C 1
ATOM 748 O O . GLY A 1 93 ? -3.078 -13.589 -6.009 1.00 85.62 93 GLY A O 1
ATOM 749 N N . LEU A 1 94 ? -2.343 -13.051 -8.040 1.00 92.75 94 LEU A N 1
ATOM 750 C CA . LEU A 1 94 ? -3.008 -11.752 -8.066 1.00 92.75 94 LEU A CA 1
ATOM 751 C C . LEU A 1 94 ? -4.544 -11.894 -8.096 1.00 92.75 94 LEU A C 1
ATOM 753 O O . LEU A 1 94 ? -5.108 -12.426 -9.055 1.00 92.75 94 LEU A O 1
ATOM 757 N N . GLU A 1 95 ? -5.232 -11.358 -7.090 1.00 94.62 95 GLU A N 1
ATOM 758 C CA . GLU A 1 95 ? -6.687 -11.440 -6.948 1.00 94.62 95 GLU A CA 1
ATOM 759 C C . GLU A 1 95 ? -7.379 -10.154 -7.396 1.00 94.62 95 GLU A C 1
ATOM 761 O O . GLU A 1 95 ? -6.994 -9.053 -7.014 1.00 94.62 95 GLU A O 1
ATOM 766 N N . LYS A 1 96 ? -8.447 -10.265 -8.193 1.00 95.88 96 LYS A N 1
ATOM 767 C CA . LYS A 1 96 ? -9.246 -9.108 -8.621 1.00 95.88 96 LYS A CA 1
ATOM 768 C C . LYS A 1 96 ? -10.471 -8.942 -7.736 1.00 95.88 96 LYS A C 1
ATOM 770 O O . LYS A 1 96 ? -11.290 -9.852 -7.651 1.00 95.88 96 LYS A O 1
ATOM 775 N N . PHE A 1 97 ? -10.684 -7.742 -7.204 1.00 96.12 97 PHE A N 1
ATOM 776 C CA . PHE A 1 97 ? -11.842 -7.450 -6.360 1.00 96.12 97 PHE A CA 1
ATOM 777 C C . PHE A 1 97 ? -12.496 -6.100 -6.685 1.00 96.12 97 PHE A C 1
ATOM 779 O O . PHE A 1 97 ? -12.013 -5.306 -7.503 1.00 96.12 97 PHE A O 1
ATOM 786 N N . LYS A 1 98 ? -13.661 -5.861 -6.075 1.00 96.12 98 LYS A N 1
ATOM 787 C CA . LYS A 1 98 ? -14.362 -4.574 -6.095 1.00 96.12 98 LYS A CA 1
ATOM 788 C C . LYS A 1 98 ? -14.146 -3.899 -4.735 1.00 96.12 98 LYS A C 1
ATOM 790 O O . LYS A 1 98 ? -14.598 -4.465 -3.744 1.00 96.12 98 LYS A O 1
ATOM 795 N N . PRO A 1 99 ? -13.497 -2.723 -4.676 1.00 93.88 99 PRO A N 1
ATOM 796 C CA . PRO A 1 99 ? -13.373 -1.976 -3.429 1.00 93.88 99 PRO A CA 1
ATOM 797 C C . PRO A 1 99 ? -14.739 -1.646 -2.825 1.00 93.88 99 PRO A C 1
ATOM 799 O O . PRO A 1 99 ? -15.706 -1.403 -3.559 1.00 93.88 99 PRO A O 1
ATOM 802 N N . TYR A 1 100 ? -14.802 -1.623 -1.495 1.00 91.19 100 TYR A N 1
ATOM 803 C CA . TYR A 1 100 ? -15.972 -1.132 -0.776 1.00 91.19 100 TYR A CA 1
ATOM 804 C C . TYR A 1 100 ? -16.203 0.353 -1.069 1.00 91.19 100 TYR A C 1
ATOM 806 O O . TYR A 1 100 ? -15.276 1.093 -1.408 1.00 91.19 100 TYR A O 1
ATOM 814 N N . ALA A 1 101 ? -17.460 0.781 -0.961 1.00 90.12 101 ALA A N 1
ATOM 815 C CA . ALA A 1 101 ? -17.778 2.199 -0.990 1.00 90.12 101 ALA A CA 1
ATOM 816 C C . ALA A 1 101 ? -17.198 2.877 0.256 1.00 90.12 101 ALA A C 1
ATOM 818 O O . ALA A 1 101 ? -17.109 2.260 1.319 1.00 90.12 101 ALA A O 1
ATOM 819 N N . VAL A 1 102 ? -16.811 4.143 0.113 1.00 89.69 102 VAL A N 1
ATOM 820 C CA . VAL A 1 102 ? -16.452 4.964 1.270 1.00 89.69 102 VAL A CA 1
ATOM 821 C C . VAL A 1 102 ? -17.714 5.134 2.119 1.00 89.69 102 VAL A C 1
ATOM 823 O O . VAL A 1 102 ? -18.726 5.565 1.556 1.00 89.69 102 VAL A O 1
ATOM 826 N N . PRO A 1 103 ? -17.673 4.799 3.420 1.00 94.50 103 PRO A N 1
ATOM 827 C CA . PRO A 1 103 ? -18.833 4.949 4.282 1.00 94.50 103 PRO A CA 1
ATOM 828 C C . PRO A 1 103 ? -19.320 6.399 4.359 1.00 94.50 103 PRO A C 1
A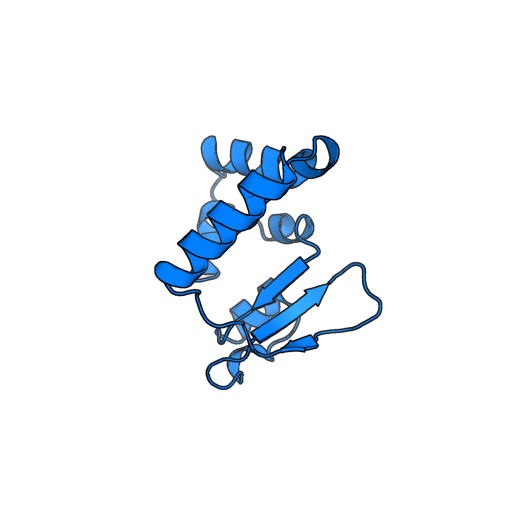TOM 830 O O . PRO A 1 103 ? -18.518 7.339 4.288 1.00 94.50 103 PRO A O 1
ATOM 833 N N . THR A 1 104 ? -20.625 6.595 4.526 1.00 96.69 104 THR A N 1
ATOM 834 C CA . THR A 1 104 ? -21.197 7.919 4.785 1.00 96.69 104 THR A CA 1
ATOM 835 C C . THR A 1 104 ? -20.847 8.400 6.194 1.00 96.69 104 THR A C 1
ATOM 837 O O . THR A 1 104 ? -20.385 7.642 7.047 1.00 96.69 104 THR A O 1
ATOM 840 N N . LYS A 1 105 ? -21.065 9.692 6.467 1.00 96.00 105 LYS A N 1
ATOM 841 C CA . LYS A 1 105 ? -20.832 10.247 7.810 1.00 96.00 105 LYS A CA 1
ATOM 842 C C . LYS A 1 105 ? -21.735 9.593 8.852 1.00 96.00 105 LYS A C 1
ATOM 844 O O . LYS A 1 105 ? -21.304 9.377 9.979 1.00 96.00 105 LYS A O 1
ATOM 849 N N . GLU A 1 106 ? -22.965 9.288 8.458 1.00 96.69 106 GLU A N 1
ATOM 850 C CA . GLU A 1 106 ? -23.957 8.610 9.284 1.00 96.69 106 GLU A CA 1
ATOM 851 C C . GLU A 1 106 ? -23.485 7.189 9.622 1.00 96.69 106 GLU A C 1
ATOM 853 O O . GLU A 1 106 ? -23.420 6.844 10.799 1.00 96.69 106 GLU A O 1
ATOM 858 N N . GLU A 1 107 ? -23.035 6.420 8.622 1.00 95.94 107 GLU A N 1
ATOM 859 C CA . GLU A 1 107 ? -22.484 5.070 8.821 1.00 95.94 107 GLU A CA 1
ATOM 860 C C . GLU A 1 107 ? -21.253 5.081 9.743 1.00 95.94 107 GLU A C 1
ATOM 862 O O . GLU A 1 107 ? -21.135 4.244 10.635 1.00 95.94 107 GLU A O 1
ATOM 867 N N . ILE A 1 108 ? -20.349 6.058 9.587 1.00 96.06 108 ILE A N 1
ATOM 868 C CA . ILE A 1 108 ? -19.192 6.213 10.487 1.00 96.06 108 ILE A CA 1
ATOM 869 C C . ILE A 1 108 ? -19.653 6.451 11.931 1.00 96.06 108 ILE A C 1
ATOM 871 O O . ILE A 1 108 ? -19.100 5.849 12.851 1.00 96.06 108 ILE A O 1
ATOM 875 N N . GLY A 1 109 ? -20.674 7.290 12.137 1.00 96.44 109 GLY A N 1
ATOM 876 C CA . GLY A 1 109 ? -21.249 7.538 13.460 1.00 96.44 109 GLY A CA 1
ATOM 877 C C . GLY A 1 109 ? -21.810 6.268 14.105 1.00 96.44 109 GLY A C 1
ATOM 878 O O . GLY A 1 109 ? -21.549 6.005 15.280 1.00 96.44 109 GLY A O 1
ATOM 879 N N . GLU A 1 110 ? -22.509 5.441 13.328 1.00 95.81 110 GLU A N 1
ATOM 880 C CA . GLU A 1 110 ? -23.016 4.142 13.782 1.00 95.81 110 GLU A CA 1
ATOM 881 C C . GLU A 1 110 ? -21.882 3.168 14.132 1.00 95.81 110 GLU A C 1
ATOM 883 O O . GLU A 1 110 ? -21.945 2.485 15.158 1.00 95.81 110 GLU A O 1
ATOM 888 N N . TYR A 1 111 ? -20.815 3.111 13.326 1.00 94.31 111 TYR A N 1
ATOM 889 C CA . TYR A 1 111 ? -19.650 2.266 13.610 1.00 94.31 111 TYR A CA 1
ATOM 890 C C . TYR A 1 111 ? -18.948 2.674 14.905 1.00 94.31 111 TYR A C 1
ATOM 892 O O . TYR A 1 111 ? -18.624 1.802 15.713 1.00 94.31 111 TYR A O 1
ATOM 900 N N . CYS A 1 112 ? -18.755 3.977 15.126 1.00 94.94 112 CYS A N 1
ATOM 901 C CA . CYS A 1 112 ? -18.194 4.508 16.368 1.00 94.94 112 CYS A CA 1
ATOM 902 C C . CYS A 1 112 ? -19.051 4.119 17.575 1.00 94.94 112 CYS A C 1
ATOM 904 O O . CYS A 1 112 ? -18.530 3.551 18.533 1.00 94.94 112 CYS A O 1
ATOM 906 N N . HIS A 1 113 ? -20.366 4.339 17.494 1.00 94.81 113 HIS A N 1
ATOM 907 C CA . HIS A 1 113 ? -21.287 3.991 18.573 1.00 94.81 113 HIS A CA 1
ATOM 908 C C . HIS A 1 113 ? -21.226 2.495 18.919 1.00 94.81 113 HIS A C 1
ATOM 910 O O . HIS A 1 113 ? -21.059 2.122 20.078 1.00 94.81 113 HIS A O 1
ATOM 916 N N . ASN A 1 114 ? -21.290 1.623 17.908 1.00 94.19 114 ASN A N 1
ATOM 917 C CA . ASN A 1 114 ? -21.217 0.174 18.101 1.00 94.19 114 ASN A CA 1
ATOM 918 C C . ASN A 1 114 ? -19.869 -0.286 18.672 1.00 94.19 114 ASN A C 1
ATOM 920 O O . ASN A 1 114 ? -19.814 -1.272 19.408 1.00 94.19 114 ASN A O 1
ATOM 924 N N . PHE A 1 115 ? -18.778 0.394 18.314 1.00 93.25 115 PHE A N 1
ATOM 925 C CA . PHE A 1 115 ? -17.452 0.085 18.833 1.00 93.25 115 PHE A CA 1
ATOM 926 C C . PHE A 1 115 ? -17.339 0.415 20.327 1.00 93.25 115 PHE A C 1
ATOM 928 O O . PHE A 1 115 ? -16.856 -0.415 21.091 1.00 93.25 115 PHE A O 1
ATOM 935 N N . GLU A 1 116 ? -17.855 1.566 20.763 1.00 94.69 116 GLU A N 1
ATOM 936 C CA . GLU A 1 116 ? -17.869 1.965 22.179 1.00 94.69 116 GLU A CA 1
ATOM 937 C C . GLU A 1 116 ? -18.667 0.988 23.052 1.00 94.69 116 GLU A C 1
ATOM 939 O O . GLU A 1 116 ? -18.214 0.602 24.128 1.00 94.69 116 GLU A O 1
ATOM 944 N N . GLN A 1 117 ? -19.812 0.504 22.560 1.00 91.19 117 GLN A N 1
ATOM 945 C CA . GLN A 1 117 ? -20.630 -0.476 23.286 1.00 91.19 117 GLN A CA 1
ATOM 946 C C . GLN A 1 117 ? -19.920 -1.821 23.496 1.00 91.19 117 GLN A C 1
ATOM 948 O O . GLN A 1 117 ? -20.268 -2.552 24.413 1.00 91.19 117 GLN A O 1
ATOM 953 N N . ARG A 1 118 ? -18.926 -2.167 22.668 1.00 87.25 118 ARG A N 1
ATOM 954 C CA . ARG A 1 118 ? -18.131 -3.400 22.827 1.00 87.25 118 ARG A CA 1
ATOM 955 C C . ARG A 1 118 ? -16.985 -3.259 23.826 1.00 87.25 118 ARG A C 1
ATOM 957 O O . ARG A 1 118 ? -16.397 -4.269 24.202 1.00 87.25 118 ARG A O 1
ATOM 964 N N . LEU A 1 119 ? -16.633 -2.029 24.197 1.00 77.19 119 LEU A N 1
ATOM 965 C CA . LEU A 1 119 ? -15.603 -1.739 25.195 1.00 77.19 119 LEU A CA 1
ATOM 966 C C . LEU A 1 119 ? -16.159 -1.723 26.627 1.00 77.19 119 LEU A C 1
ATOM 968 O O . LEU A 1 119 ? -15.368 -1.657 27.567 1.00 77.19 119 LEU A O 1
ATOM 972 N N . THR A 1 120 ? -17.488 -1.762 26.779 1.00 60.62 120 THR A N 1
ATOM 973 C CA . THR A 1 120 ? -18.199 -1.767 28.068 1.00 60.62 120 THR A CA 1
ATOM 974 C C . THR A 1 120 ? -18.689 -3.172 28.390 1.00 60.62 120 THR A C 1
ATOM 976 O O . THR A 1 120 ? -18.616 -3.554 29.579 1.00 60.62 120 THR A O 1
#

Organism: NCBI:txid513049

Radius of gyration: 17.59 Å; chains: 1; bounding box: 50×31×46 Å

Foldseek 3Di:
DDDDQDQADPVLVVVLCCLQPVVVVVRDDDDDDPFCVVVCNNHSNPLCSLVSPQKFKDAQDAQVRCCSNQVGSCSVVHDPQKMWIGGNPDPDHIDIDGDDDDDDPVVVVVVVVVVVVVVD